Protein AF-A0A2N3FQT4-F1 (afdb_monomer_lite)

Structure (mmCIF, N/CA/C/O backbone):
data_AF-A0A2N3FQT4-F1
#
_entry.id   AF-A0A2N3FQT4-F1
#
loop_
_atom_site.group_PDB
_atom_site.id
_atom_site.type_symbol
_atom_site.label_atom_id
_atom_site.label_alt_id
_atom_site.label_comp_id
_atom_site.label_asym_id
_atom_site.label_entity_id
_atom_site.label_seq_id
_atom_site.pdbx_PDB_ins_code
_atom_site.Cartn_x
_atom_site.Cartn_y
_atom_site.Cartn_z
_atom_site.occupancy
_atom_site.B_iso_or_equiv
_atom_site.auth_seq_id
_atom_site.auth_comp_id
_atom_site.auth_asym_id
_atom_site.auth_atom_id
_atom_site.pdbx_PDB_model_num
ATOM 1 N N . MET A 1 1 ? -1.623 13.522 23.825 1.00 40.03 1 MET A N 1
ATOM 2 C CA . MET A 1 1 ? -1.207 12.121 23.618 1.00 40.03 1 MET A CA 1
ATOM 3 C C . MET A 1 1 ? -0.632 12.067 22.216 1.00 40.03 1 MET A C 1
ATOM 5 O O . MET A 1 1 ? -1.377 12.258 21.271 1.00 40.03 1 MET A O 1
ATOM 9 N N . SER A 1 2 ? 0.696 12.032 22.110 1.00 45.50 2 SER A N 1
ATOM 10 C CA . SER A 1 2 ? 1.422 12.153 20.842 1.00 45.50 2 SER A CA 1
ATOM 11 C C . SER A 1 2 ? 1.765 10.750 20.356 1.00 45.50 2 SER A C 1
ATOM 13 O O . SER A 1 2 ? 2.597 10.085 20.970 1.00 45.50 2 SER A O 1
ATOM 15 N N . THR A 1 3 ? 1.091 10.281 19.310 1.00 49.56 3 THR A N 1
ATOM 16 C CA . THR A 1 3 ? 1.420 9.014 18.652 1.00 49.56 3 THR A CA 1
ATOM 17 C C . THR A 1 3 ? 2.471 9.317 17.596 1.00 49.56 3 THR A C 1
ATOM 19 O O . THR A 1 3 ? 2.157 9.726 16.482 1.00 49.56 3 THR A O 1
ATOM 22 N N . THR A 1 4 ? 3.745 9.188 17.956 1.00 49.72 4 THR A N 1
ATOM 23 C CA . THR A 1 4 ? 4.832 9.247 16.978 1.00 49.72 4 THR A CA 1
ATOM 24 C C . THR A 1 4 ? 4.747 8.006 16.099 1.00 49.72 4 THR A C 1
ATOM 26 O O . THR A 1 4 ? 4.979 6.895 16.581 1.00 49.72 4 THR A O 1
ATOM 29 N N . ALA A 1 5 ? 4.409 8.192 14.822 1.00 55.12 5 ALA A N 1
ATOM 30 C CA . ALA A 1 5 ? 4.619 7.180 13.798 1.00 55.12 5 ALA A CA 1
ATOM 31 C C . ALA A 1 5 ? 6.073 6.693 13.892 1.00 55.12 5 ALA A C 1
ATOM 33 O O . ALA A 1 5 ? 7.009 7.496 13.901 1.00 55.12 5 ALA A O 1
ATOM 34 N N . SER A 1 6 ? 6.257 5.382 14.040 1.00 52.03 6 SER A N 1
ATOM 35 C CA . SER A 1 6 ? 7.590 4.784 14.051 1.00 52.03 6 SER A CA 1
ATOM 36 C C . SER A 1 6 ? 8.258 5.083 12.703 1.00 52.03 6 SER A C 1
ATOM 38 O O . SER A 1 6 ? 7.603 4.898 11.672 1.00 52.03 6 SER A O 1
ATOM 40 N N . PRO A 1 7 ? 9.508 5.581 12.670 1.00 58.66 7 PRO A N 1
ATOM 41 C CA . PRO A 1 7 ? 10.169 5.885 11.412 1.00 58.66 7 PRO A CA 1
ATOM 42 C C . PRO A 1 7 ? 10.261 4.608 10.578 1.00 58.66 7 PRO A C 1
ATOM 44 O O . PRO A 1 7 ? 10.589 3.536 11.091 1.00 58.66 7 PRO A O 1
ATOM 47 N N . LEU A 1 8 ? 9.947 4.730 9.287 1.00 58.50 8 LEU A N 1
ATOM 48 C CA . LEU A 1 8 ? 10.147 3.659 8.318 1.00 58.50 8 LEU A CA 1
ATOM 49 C C . LEU A 1 8 ? 11.561 3.077 8.487 1.00 58.50 8 LEU A C 1
ATOM 51 O O . LEU A 1 8 ? 12.501 3.854 8.688 1.00 58.50 8 LEU A O 1
ATOM 55 N N . PRO A 1 9 ? 11.743 1.744 8.405 1.00 64.38 9 PRO A N 1
ATOM 56 C CA . PRO A 1 9 ? 13.073 1.153 8.452 1.00 64.38 9 PRO A CA 1
ATOM 57 C C . PRO A 1 9 ? 13.971 1.856 7.436 1.00 64.38 9 PRO A C 1
ATOM 59 O O . PRO A 1 9 ? 13.597 1.991 6.265 1.00 64.38 9 PRO A O 1
ATOM 62 N N . ALA A 1 10 ? 15.122 2.344 7.896 1.00 66.00 10 ALA A N 1
ATOM 63 C CA . ALA A 1 10 ? 16.017 3.139 7.068 1.00 66.00 10 ALA A CA 1
ATOM 64 C C . ALA A 1 10 ? 16.337 2.400 5.754 1.00 66.00 10 ALA A C 1
ATOM 66 O O . ALA A 1 10 ? 16.682 1.217 5.760 1.00 66.00 10 ALA A O 1
ATOM 67 N N . GLY A 1 11 ? 16.192 3.105 4.628 1.00 84.12 11 GLY A N 1
ATOM 68 C CA . GLY A 1 11 ? 16.610 2.630 3.306 1.00 84.12 11 GLY A CA 1
ATOM 69 C C . GLY A 1 11 ? 15.548 1.929 2.450 1.00 84.12 11 GLY A C 1
ATOM 70 O O . GLY A 1 11 ? 15.851 1.610 1.305 1.00 84.12 11 GLY A O 1
ATOM 71 N N . VAL A 1 12 ? 14.309 1.702 2.916 1.00 91.88 12 VAL A N 1
ATOM 72 C CA . VAL A 1 12 ? 13.256 1.153 2.023 1.00 91.88 12 VAL A CA 1
ATOM 73 C C . VAL A 1 12 ? 12.983 2.080 0.825 1.00 91.88 12 VAL A C 1
ATOM 75 O O . VAL A 1 12 ? 13.080 1.593 -0.301 1.00 91.88 12 VAL A O 1
ATOM 78 N N . PRO A 1 13 ? 12.745 3.399 1.005 1.00 89.25 13 PRO A N 1
ATOM 79 C CA . PRO A 1 13 ? 12.570 4.308 -0.132 1.00 89.25 13 PRO A CA 1
ATOM 80 C C . PRO A 1 13 ? 13.791 4.357 -1.060 1.00 89.25 13 PRO A C 1
ATOM 82 O O . PRO A 1 13 ? 13.642 4.402 -2.275 1.00 89.25 13 PRO A O 1
ATOM 85 N N . GLU A 1 14 ? 15.002 4.290 -0.498 1.00 91.31 14 GLU A N 1
ATOM 86 C CA . GLU A 1 14 ? 16.254 4.272 -1.267 1.00 91.31 14 GLU A CA 1
ATOM 87 C C . GLU A 1 14 ? 16.343 3.036 -2.175 1.00 91.31 14 GLU A C 1
ATOM 89 O O . GLU A 1 14 ? 16.650 3.153 -3.359 1.00 91.31 14 GLU A O 1
ATOM 94 N N . ARG A 1 15 ? 15.999 1.853 -1.651 1.00 92.06 15 ARG A N 1
ATOM 95 C CA . ARG A 1 15 ? 15.954 0.605 -2.430 1.00 92.06 15 ARG A CA 1
ATOM 96 C C . ARG A 1 15 ? 14.899 0.665 -3.529 1.00 92.06 15 ARG A C 1
ATOM 98 O O . ARG A 1 15 ? 15.191 0.319 -4.675 1.00 92.06 15 ARG A O 1
ATOM 105 N N . LEU A 1 16 ? 13.696 1.131 -3.195 1.00 94.06 16 LEU A N 1
ATOM 106 C CA . LEU A 1 16 ? 12.613 1.302 -4.165 1.00 94.06 16 LEU A CA 1
ATOM 107 C C . LEU A 1 16 ? 12.985 2.296 -5.271 1.00 94.06 16 LEU A C 1
ATOM 109 O O . LEU A 1 16 ? 12.597 2.078 -6.410 1.00 94.06 16 LEU A O 1
ATOM 113 N N . GLY A 1 17 ? 13.816 3.304 -4.986 1.00 92.44 17 GLY A N 1
ATOM 114 C CA . GLY A 1 17 ? 14.316 4.259 -5.983 1.00 92.44 17 GLY A CA 1
ATOM 115 C C . GLY A 1 17 ? 15.124 3.636 -7.131 1.00 92.44 17 GLY A C 1
ATOM 116 O O . GLY A 1 17 ? 15.300 4.267 -8.169 1.00 92.44 17 GLY A O 1
ATOM 117 N N . SER A 1 18 ? 15.596 2.395 -6.972 1.00 91.56 18 SER A N 1
ATOM 118 C CA . SER A 1 18 ? 16.265 1.618 -8.030 1.00 91.56 18 SER A CA 1
ATOM 119 C C . SER A 1 18 ? 15.342 0.637 -8.768 1.00 91.56 18 SER A C 1
ATOM 121 O O . SER A 1 18 ? 15.764 -0.013 -9.726 1.00 91.56 18 SER A O 1
ATOM 123 N N . THR A 1 19 ? 14.087 0.523 -8.330 1.00 94.62 19 THR A N 1
ATOM 124 C CA . THR A 1 19 ? 13.058 -0.319 -8.945 1.00 94.62 19 THR A CA 1
ATOM 125 C C . THR A 1 19 ? 12.224 0.536 -9.894 1.00 94.62 19 THR A C 1
ATOM 127 O O . THR A 1 19 ? 11.827 1.646 -9.554 1.00 94.62 19 THR A O 1
ATOM 130 N N . ALA A 1 20 ? 11.978 0.041 -11.106 1.00 96.25 20 ALA A N 1
ATOM 131 C CA . ALA A 1 20 ? 11.160 0.756 -12.076 1.00 96.25 20 ALA A CA 1
ATOM 132 C C . ALA A 1 20 ? 9.674 0.453 -11.847 1.00 96.25 20 ALA A C 1
ATOM 134 O O . ALA A 1 20 ? 9.304 -0.705 -11.663 1.00 96.25 20 ALA A O 1
ATOM 135 N N . PHE A 1 21 ? 8.837 1.484 -11.942 1.00 97.25 21 PHE A N 1
ATOM 136 C CA . PHE A 1 21 ? 7.381 1.384 -11.864 1.00 97.25 21 PHE A CA 1
ATOM 137 C C . PHE A 1 21 ? 6.753 2.164 -13.020 1.00 97.25 21 PHE A C 1
ATOM 139 O O . PHE A 1 21 ? 7.311 3.177 -13.445 1.00 97.25 21 PHE A O 1
ATOM 146 N N . ASP A 1 22 ? 5.614 1.695 -13.515 1.00 97.62 22 ASP A N 1
ATOM 147 C CA . ASP A 1 22 ? 4.711 2.469 -14.367 1.00 97.62 22 ASP A CA 1
ATOM 148 C C . ASP A 1 22 ? 3.399 2.653 -13.591 1.00 97.62 22 ASP A C 1
ATOM 150 O O . ASP A 1 22 ? 2.618 1.715 -13.439 1.00 97.62 22 ASP A O 1
ATOM 154 N N . THR A 1 23 ? 3.172 3.836 -13.020 1.00 96.25 23 THR A N 1
ATOM 155 C CA . THR A 1 23 ? 2.021 4.072 -12.137 1.00 96.25 23 THR A CA 1
ATOM 156 C C . THR A 1 23 ? 0.754 4.336 -12.933 1.00 96.25 23 THR A C 1
ATOM 158 O O . THR A 1 23 ? 0.726 5.170 -13.836 1.00 96.25 23 THR A O 1
ATOM 161 N N . ASP A 1 24 ? -0.318 3.653 -12.551 1.00 96.44 24 ASP A N 1
ATOM 162 C CA . ASP A 1 24 ? -1.664 3.965 -13.006 1.00 96.44 24 ASP A CA 1
ATOM 163 C C . ASP A 1 24 ? -2.268 5.037 -12.090 1.00 96.44 24 ASP A C 1
ATOM 165 O O . ASP A 1 24 ? -2.707 4.745 -10.975 1.00 96.44 24 ASP A O 1
ATOM 169 N N . GLU A 1 25 ? -2.206 6.298 -12.518 1.00 94.50 25 GLU A N 1
ATOM 170 C CA . GLU A 1 25 ? -2.706 7.435 -11.729 1.00 94.50 25 GLU A CA 1
ATOM 171 C C . GLU A 1 25 ? -4.241 7.508 -11.707 1.00 94.50 25 GLU A C 1
ATOM 173 O O . GLU A 1 25 ? -4.821 8.090 -10.793 1.00 94.50 25 GLU A O 1
ATOM 178 N N . GLU A 1 26 ? -4.905 6.900 -12.694 1.00 95.12 26 GLU A N 1
ATOM 179 C CA . GLU A 1 26 ? -6.366 6.895 -12.799 1.00 95.12 26 GLU A CA 1
ATOM 180 C C . GLU A 1 26 ? -6.996 5.751 -11.995 1.00 95.12 26 GLU A C 1
ATOM 182 O O . GLU A 1 26 ? -8.088 5.910 -11.443 1.00 95.12 26 GLU A O 1
ATOM 187 N N . PHE A 1 27 ? -6.319 4.600 -11.914 1.00 94.25 27 PHE A N 1
ATOM 188 C CA . PHE A 1 27 ? -6.853 3.396 -11.278 1.00 94.25 27 PHE A CA 1
ATOM 189 C C . PHE A 1 27 ? -5.873 2.819 -10.256 1.00 94.25 27 PHE A C 1
ATOM 191 O O . PHE A 1 27 ? -5.026 1.981 -10.573 1.00 94.25 27 PHE A O 1
ATOM 198 N N . SER A 1 28 ? -6.043 3.220 -8.993 1.00 96.19 28 SER A N 1
ATOM 199 C CA . SER A 1 28 ? -5.368 2.546 -7.882 1.00 96.19 28 SER A CA 1
ATOM 200 C C . SER A 1 28 ? -5.769 1.073 -7.837 1.00 96.19 28 SER A C 1
ATOM 202 O O . SER A 1 28 ? -6.949 0.736 -7.900 1.00 96.19 28 SER A O 1
ATOM 204 N N . HIS A 1 29 ? -4.777 0.206 -7.656 1.00 97.62 29 HIS A N 1
ATOM 205 C CA . HIS A 1 29 ? -4.981 -1.230 -7.484 1.00 97.62 29 HIS A CA 1
ATOM 206 C C . HIS A 1 29 ? -5.107 -1.652 -6.009 1.00 97.62 29 HIS A C 1
ATOM 208 O O . HIS A 1 29 ? -5.209 -2.839 -5.694 1.00 97.62 29 HIS A O 1
ATOM 214 N N . ILE A 1 30 ? -5.085 -0.671 -5.101 1.00 98.25 30 ILE A N 1
ATOM 215 C CA . ILE A 1 30 ? -5.255 -0.845 -3.661 1.00 98.25 30 ILE A CA 1
ATOM 216 C C . ILE A 1 30 ? -6.302 0.146 -3.169 1.00 98.25 30 ILE A C 1
ATOM 218 O O . ILE A 1 30 ? -6.169 1.358 -3.357 1.00 98.25 30 ILE A O 1
ATOM 222 N N . ARG A 1 31 ? -7.306 -0.351 -2.455 1.00 98.31 31 ARG A N 1
ATOM 223 C CA . ARG A 1 31 ? -8.245 0.483 -1.715 1.00 98.31 31 ARG A CA 1
ATOM 224 C C . ARG A 1 31 ? -8.470 -0.100 -0.331 1.00 98.31 31 ARG A C 1
ATOM 226 O O . ARG A 1 31 ? -8.883 -1.243 -0.176 1.00 98.31 31 ARG A O 1
ATOM 233 N N . VAL A 1 32 ? -8.216 0.716 0.687 1.00 98.56 32 VAL A N 1
ATOM 234 C CA . VAL A 1 32 ? -8.553 0.370 2.068 1.00 98.56 32 VAL A CA 1
ATOM 235 C C . VAL A 1 32 ? -10.003 0.762 2.337 1.00 98.56 32 VAL A C 1
ATOM 237 O O . VAL A 1 32 ? -10.399 1.908 2.108 1.00 98.56 32 VAL A O 1
ATOM 240 N N . VAL A 1 33 ? -10.790 -0.191 2.829 1.00 98.62 33 VAL A N 1
ATOM 241 C CA . VAL A 1 33 ? -12.180 0.020 3.244 1.00 98.62 33 VAL A CA 1
ATOM 242 C C . VAL A 1 33 ? -12.150 0.531 4.685 1.00 98.62 33 VAL A C 1
ATOM 244 O O . VAL A 1 33 ? -12.020 -0.248 5.625 1.00 98.62 33 VAL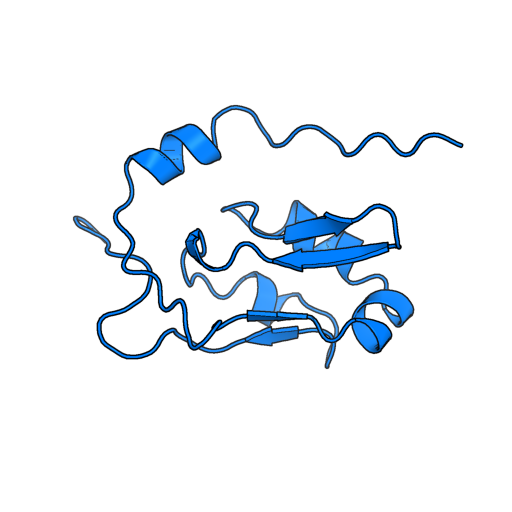 A O 1
ATOM 247 N N . GLN A 1 34 ? -12.135 1.859 4.843 1.00 98.56 34 GLN A N 1
ATOM 248 C CA . GLN A 1 34 ? -11.707 2.537 6.079 1.00 98.56 34 GLN A CA 1
ATOM 249 C C . GLN A 1 34 ? -12.520 2.149 7.321 1.00 98.56 34 GLN A C 1
ATOM 251 O O . GLN A 1 34 ? -11.937 1.913 8.372 1.00 98.56 34 GLN A O 1
ATOM 256 N N . ASP A 1 35 ? -13.840 2.031 7.201 1.00 98.50 35 ASP A N 1
ATOM 257 C CA . ASP A 1 35 ? -14.742 1.648 8.292 1.00 98.50 35 ASP A CA 1
ATOM 258 C C . ASP A 1 35 ? -14.489 0.211 8.772 1.00 98.50 35 ASP A C 1
ATOM 260 O O . ASP A 1 35 ? -14.386 -0.046 9.974 1.00 98.50 35 ASP A O 1
ATOM 264 N N . VAL A 1 36 ? -14.305 -0.727 7.840 1.00 98.69 36 VAL A N 1
ATOM 265 C CA . VAL A 1 36 ? -13.943 -2.115 8.168 1.00 98.69 36 VAL A CA 1
ATOM 266 C C . VAL A 1 36 ? -12.521 -2.185 8.728 1.00 98.69 36 VAL A C 1
ATOM 268 O O . VAL A 1 36 ? -12.261 -2.910 9.690 1.00 98.69 36 VAL A O 1
ATOM 271 N N . ALA A 1 37 ? -11.589 -1.422 8.157 1.00 98.50 37 ALA A N 1
ATOM 272 C CA . ALA A 1 37 ? -10.204 -1.359 8.602 1.00 98.50 37 ALA A CA 1
ATOM 273 C C . ALA A 1 37 ? -10.073 -0.807 10.029 1.00 98.50 37 ALA A C 1
ATOM 275 O O . ALA A 1 37 ? -9.302 -1.351 10.820 1.00 98.50 37 ALA A O 1
ATOM 276 N N . GLU A 1 38 ? -10.848 0.219 10.381 1.00 98.31 38 GLU A N 1
ATOM 277 C CA . GLU A 1 38 ? -10.936 0.749 11.742 1.00 98.31 38 GLU A CA 1
ATOM 278 C C . GLU A 1 38 ? -11.521 -0.299 12.697 1.00 98.31 38 GLU A C 1
ATOM 280 O O . GLU A 1 38 ? -10.888 -0.645 13.697 1.00 98.31 38 GLU A O 1
ATOM 285 N N . ALA A 1 39 ? -12.676 -0.883 12.353 1.00 98.44 39 ALA A N 1
ATOM 286 C CA . ALA A 1 39 ? -13.369 -1.863 13.193 1.00 98.44 39 ALA A CA 1
ATOM 287 C C . ALA A 1 39 ? -12.538 -3.129 13.473 1.00 98.44 39 ALA A C 1
ATOM 289 O O . ALA A 1 39 ? -12.696 -3.767 14.514 1.00 98.44 39 ALA A O 1
ATOM 290 N N . THR A 1 40 ? -11.646 -3.495 12.550 1.00 98.38 40 THR A N 1
ATOM 291 C CA . THR A 1 40 ? -10.784 -4.684 12.644 1.00 98.38 40 THR A CA 1
ATOM 292 C C . THR A 1 40 ? -9.352 -4.371 13.077 1.00 98.38 40 THR A C 1
ATOM 294 O O . THR A 1 40 ? -8.545 -5.291 13.220 1.00 98.38 40 THR A O 1
ATOM 297 N N . ASN A 1 41 ? -9.018 -3.094 13.298 1.00 97.69 41 ASN A N 1
ATOM 298 C CA . ASN A 1 41 ? -7.653 -2.630 13.547 1.00 97.69 41 ASN A CA 1
ATOM 299 C C . ASN A 1 41 ? -6.652 -3.101 12.465 1.00 97.69 41 ASN A C 1
ATOM 301 O O . ASN A 1 41 ? -5.517 -3.491 12.758 1.00 97.69 41 ASN A O 1
ATOM 305 N N . ALA A 1 42 ? -7.058 -3.069 11.191 1.00 98.50 42 ALA A N 1
ATOM 306 C CA . ALA A 1 42 ? -6.264 -3.563 10.064 1.00 98.50 42 ALA A CA 1
ATOM 307 C C . ALA A 1 42 ? -4.900 -2.860 9.931 1.00 98.50 42 ALA A C 1
ATOM 309 O O . ALA A 1 42 ? -3.933 -3.467 9.467 1.00 98.50 42 ALA A O 1
ATOM 310 N N . ALA A 1 43 ? -4.781 -1.608 10.390 1.00 98.38 43 ALA A N 1
ATOM 311 C CA . ALA A 1 43 ? -3.525 -0.857 10.402 1.00 98.38 43 ALA A CA 1
ATOM 312 C C . ALA A 1 43 ? -2.392 -1.600 11.130 1.00 98.38 43 ALA A C 1
ATOM 314 O O . ALA A 1 43 ? -1.248 -1.583 10.668 1.00 98.38 43 ALA A O 1
ATOM 315 N N . ALA A 1 44 ? -2.711 -2.306 12.222 1.00 98.19 44 ALA A N 1
ATOM 316 C CA . ALA A 1 44 ? -1.742 -3.088 12.989 1.00 98.19 44 ALA A CA 1
ATOM 317 C C . ALA A 1 44 ? -1.147 -4.266 12.196 1.00 98.19 44 ALA A C 1
ATOM 319 O O . ALA A 1 44 ? -0.106 -4.794 12.581 1.00 98.19 44 ALA A O 1
ATOM 320 N N . ILE A 1 45 ? -1.778 -4.656 11.085 1.00 98.50 45 ILE A N 1
ATOM 321 C CA . ILE A 1 45 ? -1.312 -5.703 10.173 1.00 98.50 45 ILE A CA 1
ATOM 322 C C . ILE A 1 45 ? -0.687 -5.073 8.926 1.00 98.50 45 ILE A C 1
ATOM 324 O O . ILE A 1 45 ? 0.472 -5.344 8.614 1.00 98.50 45 ILE A O 1
ATOM 328 N N . LEU A 1 46 ? -1.427 -4.204 8.230 1.00 98.56 46 LEU A N 1
ATOM 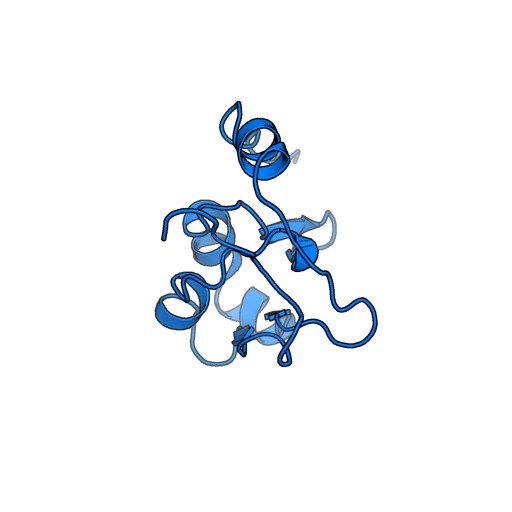329 C CA . LEU A 1 46 ? -1.048 -3.664 6.919 1.00 98.56 46 LEU A CA 1
ATOM 330 C C . LEU A 1 46 ? 0.271 -2.877 6.955 1.00 98.56 46 LEU A C 1
ATOM 332 O O . LEU A 1 46 ? 1.139 -3.076 6.101 1.00 98.56 46 LEU A O 1
ATOM 336 N N . VAL A 1 47 ? 0.451 -2.020 7.964 1.00 98.19 47 VAL A N 1
ATOM 337 C CA . VAL A 1 47 ? 1.639 -1.163 8.100 1.00 98.19 47 VAL A CA 1
ATOM 338 C C . VAL A 1 47 ? 2.927 -1.982 8.299 1.00 98.19 47 VAL A C 1
ATOM 340 O O . VAL A 1 47 ? 3.890 -1.796 7.540 1.00 98.19 47 VAL A O 1
ATOM 343 N N . PRO A 1 48 ? 3.011 -2.911 9.272 1.00 96.88 48 PRO A N 1
ATOM 344 C CA . PRO A 1 48 ? 4.236 -3.679 9.466 1.00 96.88 48 PRO A CA 1
ATOM 345 C C . PRO A 1 48 ? 4.470 -4.739 8.385 1.00 96.88 48 PRO A C 1
ATOM 347 O O . PRO A 1 48 ? 5.631 -4.963 8.036 1.00 96.88 48 PRO A O 1
ATOM 350 N N . ILE A 1 49 ? 3.420 -5.360 7.831 1.00 97.62 49 ILE A N 1
ATOM 351 C CA . ILE A 1 49 ? 3.578 -6.517 6.937 1.00 97.62 49 ILE A CA 1
ATOM 352 C C . ILE A 1 49 ? 4.064 -6.137 5.535 1.00 97.62 49 ILE A C 1
ATOM 354 O O . ILE A 1 49 ? 4.717 -6.938 4.868 1.00 97.62 49 ILE A O 1
ATOM 358 N N . CYS A 1 50 ? 3.769 -4.920 5.068 1.00 97.94 50 CYS A N 1
ATOM 359 C CA . CYS A 1 50 ? 4.156 -4.517 3.724 1.00 97.94 50 CYS A CA 1
ATOM 360 C C . CYS A 1 50 ? 5.686 -4.346 3.617 1.00 97.94 50 CYS A C 1
ATOM 362 O O . CYS A 1 50 ? 6.258 -3.536 4.364 1.00 97.94 50 CYS A O 1
ATOM 364 N N . PRO A 1 51 ? 6.361 -5.042 2.679 1.00 96.44 51 PRO A N 1
ATOM 365 C CA . PRO A 1 51 ? 7.804 -4.900 2.479 1.00 96.44 51 PRO A CA 1
ATOM 366 C C . PRO A 1 51 ? 8.178 -3.549 1.854 1.00 96.44 51 PRO A C 1
ATOM 368 O O . PRO A 1 51 ? 9.211 -2.984 2.200 1.00 96.44 51 PRO A O 1
ATOM 371 N N . ALA A 1 52 ? 7.318 -3.007 0.988 1.00 97.12 52 ALA A N 1
ATOM 372 C CA . ALA A 1 52 ? 7.504 -1.707 0.341 1.00 97.12 52 ALA A CA 1
ATOM 373 C C . ALA A 1 52 ? 7.006 -0.524 1.185 1.00 97.12 52 ALA A C 1
ATOM 375 O O . ALA A 1 52 ? 7.192 0.625 0.806 1.00 97.12 52 ALA A O 1
ATOM 376 N N . LYS A 1 53 ? 6.384 -0.802 2.338 1.00 96.19 53 LYS A N 1
ATOM 377 C CA . LYS A 1 53 ? 5.863 0.214 3.260 1.00 96.19 53 LYS A CA 1
ATOM 378 C C . LYS A 1 53 ? 4.886 1.200 2.612 1.00 96.19 53 LYS A C 1
ATOM 380 O O . LYS A 1 53 ? 4.895 2.383 2.930 1.00 96.19 53 LYS A O 1
ATOM 385 N N . VAL A 1 54 ? 3.997 0.682 1.762 1.00 97.56 54 VAL A N 1
ATOM 386 C CA . VAL A 1 54 ? 2.973 1.500 1.095 1.00 97.56 54 VAL A CA 1
ATOM 387 C C . VAL A 1 54 ? 1.895 2.010 2.054 1.00 97.56 54 VAL A C 1
ATOM 389 O O . VAL A 1 54 ? 1.230 2.984 1.738 1.00 97.56 54 VAL A O 1
ATOM 392 N N . TYR A 1 55 ? 1.703 1.385 3.220 1.00 98.19 55 TYR A N 1
ATOM 393 C CA . TYR A 1 55 ? 0.653 1.779 4.163 1.00 98.19 55 TYR A CA 1
ATOM 394 C C . TYR A 1 55 ? 1.171 2.696 5.271 1.00 98.19 55 TYR A C 1
ATOM 396 O O . TYR A 1 55 ? 2.216 2.432 5.870 1.00 98.19 55 TYR A O 1
ATOM 404 N N . SER A 1 56 ? 0.389 3.719 5.608 1.00 97.50 56 SER A N 1
ATOM 405 C CA . SER A 1 56 ? 0.609 4.586 6.771 1.00 97.50 56 SER A CA 1
ATOM 406 C C . SER A 1 56 ? -0.720 4.996 7.408 1.00 97.50 56 SER A C 1
ATOM 408 O O . SER A 1 56 ? -1.768 4.865 6.784 1.00 97.50 56 SER A O 1
ATOM 410 N N . VAL A 1 57 ? -0.686 5.462 8.658 1.00 98.00 57 VAL A N 1
ATOM 411 C CA . VAL A 1 57 ? -1.876 5.956 9.369 1.00 98.00 57 VAL A CA 1
ATOM 412 C C . VAL A 1 57 ? -1.838 7.480 9.386 1.00 98.00 57 VAL A C 1
ATOM 414 O O . VAL A 1 57 ? -0.861 8.071 9.854 1.00 98.00 57 VAL A O 1
ATOM 417 N N . ALA A 1 58 ? -2.885 8.108 8.864 1.00 97.56 58 ALA A N 1
ATOM 418 C CA . ALA A 1 58 ? -3.071 9.550 8.878 1.00 97.56 58 ALA A CA 1
ATOM 419 C C . ALA A 1 58 ? -3.490 10.053 10.277 1.00 97.56 58 ALA A C 1
ATOM 421 O O . ALA A 1 58 ? -3.916 9.265 11.125 1.00 97.56 58 ALA A O 1
ATOM 422 N N . PRO A 1 59 ? -3.401 11.370 10.552 1.00 97.00 59 PRO A N 1
ATOM 423 C CA . PRO A 1 59 ? -3.777 11.929 11.854 1.00 97.00 59 PRO A CA 1
ATOM 424 C C . PRO A 1 59 ? -5.233 11.682 12.270 1.00 97.00 59 PRO A C 1
ATOM 426 O O . PRO A 1 59 ? -5.527 11.688 13.463 1.00 97.00 59 PRO A O 1
ATOM 429 N N . ASP A 1 60 ? -6.132 11.483 11.305 1.00 95.75 60 ASP A N 1
ATOM 430 C CA . ASP A 1 60 ? -7.548 11.175 11.532 1.00 95.75 60 ASP A CA 1
ATOM 431 C C . ASP A 1 60 ? -7.823 9.675 11.747 1.00 95.75 60 ASP A C 1
ATOM 433 O O . ASP A 1 60 ? -8.968 9.290 11.955 1.00 95.75 60 ASP A O 1
ATOM 437 N N . GLY A 1 61 ? -6.783 8.836 11.724 1.00 95.44 61 GLY A N 1
ATOM 438 C CA . GLY A 1 61 ? -6.884 7.386 11.881 1.00 95.44 61 GLY A CA 1
ATOM 439 C C . GLY A 1 61 ? -7.092 6.621 10.574 1.00 95.44 61 GLY A C 1
ATOM 440 O O . GLY A 1 61 ? -6.966 5.396 10.582 1.00 95.44 61 GLY A O 1
ATOM 441 N N . SER A 1 62 ? -7.339 7.305 9.451 1.00 98.00 62 SER A N 1
ATOM 442 C CA . SER A 1 62 ? -7.464 6.645 8.150 1.00 98.00 62 SER A CA 1
ATOM 443 C C . SER A 1 62 ? -6.137 6.028 7.703 1.00 98.00 62 SER A C 1
ATOM 445 O O . SER A 1 62 ? -5.048 6.523 8.009 1.00 98.00 62 SER A O 1
ATOM 447 N N . ILE A 1 63 ? -6.213 4.917 6.973 1.00 98.56 63 ILE A N 1
ATOM 448 C CA . ILE A 1 63 ? -5.037 4.255 6.407 1.00 98.56 63 ILE A CA 1
ATOM 449 C C . ILE A 1 63 ? -4.822 4.781 4.989 1.00 98.56 63 ILE A C 1
ATOM 451 O O . ILE A 1 63 ? -5.664 4.583 4.110 1.00 98.56 63 ILE A O 1
ATOM 455 N N . LEU A 1 64 ? -3.676 5.412 4.757 1.00 98.19 64 LEU A N 1
ATOM 456 C CA . LEU A 1 64 ? -3.222 5.816 3.430 1.00 98.19 64 LEU A CA 1
ATOM 457 C C . LEU A 1 64 ? -2.455 4.665 2.778 1.00 98.19 64 LEU A C 1
ATOM 459 O O . LEU A 1 64 ? -1.730 3.941 3.463 1.00 98.19 64 LEU A O 1
ATOM 463 N N . ALA A 1 65 ? -2.585 4.528 1.461 1.00 97.12 65 ALA A N 1
ATOM 464 C CA . ALA A 1 65 ? -1.858 3.550 0.662 1.00 97.12 65 ALA A CA 1
ATOM 465 C C . ALA A 1 65 ? -1.140 4.253 -0.499 1.00 97.12 65 ALA A C 1
ATOM 467 O O . ALA A 1 65 ? -1.793 4.810 -1.372 1.00 97.12 65 ALA A O 1
ATOM 468 N N . GLU A 1 66 ? 0.190 4.206 -0.520 1.00 96.00 66 GLU A N 1
ATOM 469 C CA . GLU A 1 66 ? 1.038 4.689 -1.614 1.00 96.00 66 GLU A CA 1
ATOM 470 C C . GLU A 1 66 ? 1.215 3.577 -2.657 1.00 96.00 66 GLU A C 1
ATOM 472 O O . GLU A 1 66 ? 2.222 2.861 -2.691 1.00 96.00 66 GLU A O 1
ATOM 477 N N . TRP A 1 67 ? 0.175 3.355 -3.464 1.00 96.50 67 TRP A N 1
ATOM 478 C CA . TRP A 1 67 ? 0.123 2.219 -4.389 1.00 96.50 67 TRP A CA 1
ATOM 479 C C . TRP A 1 67 ? 1.184 2.297 -5.492 1.00 96.50 67 TRP A C 1
ATOM 481 O O . TRP A 1 67 ? 1.557 1.251 -6.023 1.00 96.50 67 TRP A O 1
ATOM 491 N N . ALA A 1 68 ? 1.719 3.485 -5.804 1.00 96.38 68 ALA A N 1
ATOM 492 C CA . ALA A 1 68 ? 2.760 3.657 -6.819 1.00 96.38 68 ALA A CA 1
ATOM 493 C C . ALA A 1 68 ? 4.060 2.904 -6.481 1.00 96.38 68 ALA A C 1
ATOM 495 O O . ALA A 1 68 ? 4.831 2.565 -7.372 1.00 96.38 68 ALA A O 1
ATOM 496 N N . ALA A 1 69 ? 4.290 2.609 -5.197 1.00 96.75 69 ALA A N 1
ATOM 497 C CA . ALA A 1 69 ? 5.452 1.871 -4.708 1.00 96.75 69 ALA A CA 1
ATOM 498 C C . ALA A 1 69 ? 5.171 0.375 -4.445 1.00 96.75 69 ALA A C 1
ATOM 500 O O . ALA A 1 69 ? 6.013 -0.334 -3.886 1.00 96.75 69 ALA A O 1
ATOM 501 N N . CYS A 1 70 ? 3.978 -0.124 -4.785 1.00 97.94 70 CYS A N 1
ATOM 502 C CA . CYS A 1 70 ? 3.588 -1.506 -4.517 1.00 97.94 70 CYS A CA 1
ATOM 503 C C . CYS A 1 70 ? 4.393 -2.501 -5.366 1.00 97.94 70 CYS A C 1
ATOM 505 O O . CYS A 1 70 ? 4.481 -2.378 -6.581 1.00 97.94 70 CYS A O 1
ATOM 507 N N . LEU A 1 71 ? 4.929 -3.539 -4.718 1.00 97.94 71 LEU A N 1
ATOM 508 C CA . LEU A 1 71 ? 5.689 -4.622 -5.363 1.00 97.94 71 LEU A CA 1
ATOM 509 C C . LEU A 1 71 ? 4.815 -5.796 -5.829 1.00 97.94 71 LEU A C 1
ATOM 511 O O . LEU A 1 71 ? 5.334 -6.863 -6.125 1.00 97.94 71 LEU A O 1
ATOM 515 N N . GLU A 1 72 ? 3.491 -5.662 -5.776 1.00 98.12 72 GLU A N 1
ATOM 516 C CA . GLU A 1 72 ? 2.539 -6.689 -6.235 1.00 98.12 72 GLU A CA 1
ATOM 517 C C . GLU A 1 72 ? 2.666 -8.075 -5.567 1.00 98.12 72 GLU A C 1
ATOM 519 O O . GLU A 1 72 ? 2.121 -9.071 -6.033 1.00 98.12 72 GLU A O 1
ATOM 524 N N . CYS A 1 73 ? 3.343 -8.1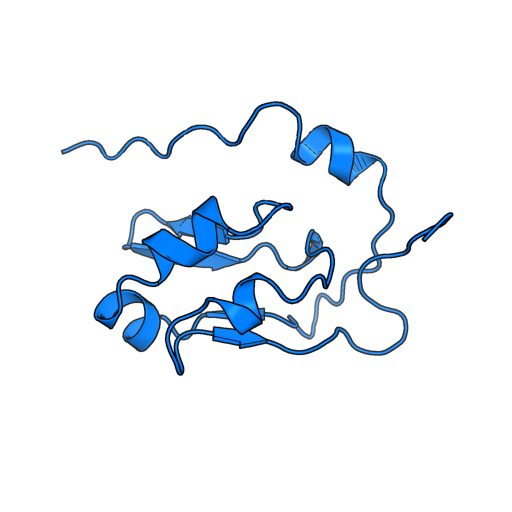46 -4.419 1.00 97.94 73 CYS A N 1
ATOM 525 C CA . CYS A 1 73 ? 3.639 -9.403 -3.726 1.00 97.94 73 CYS A CA 1
ATOM 526 C C . CYS A 1 73 ? 2.423 -10.109 -3.094 1.00 97.94 73 CYS A C 1
ATOM 528 O O . CYS A 1 73 ? 2.540 -11.253 -2.666 1.00 97.94 73 CYS A O 1
ATOM 530 N N . GLY A 1 74 ? 1.277 -9.432 -2.962 1.00 98.06 74 GLY A N 1
ATOM 531 C CA . GLY A 1 74 ? 0.051 -10.008 -2.395 1.00 98.06 74 GLY A CA 1
ATOM 532 C C . GLY A 1 74 ? 0.054 -10.249 -0.877 1.00 98.06 74 GLY A C 1
ATOM 533 O O . GLY A 1 74 ? -0.972 -10.643 -0.331 1.00 98.06 74 GLY A O 1
ATOM 534 N N . THR A 1 75 ? 1.142 -9.968 -0.150 1.00 98.56 75 THR A N 1
ATOM 535 C CA . THR A 1 75 ? 1.210 -10.224 1.305 1.00 98.56 75 THR A CA 1
ATOM 536 C C . THR A 1 75 ? 0.107 -9.507 2.088 1.00 98.56 75 THR A C 1
ATOM 538 O O . THR A 1 75 ? -0.463 -10.069 3.018 1.00 98.56 75 THR A O 1
ATOM 541 N N . CYS A 1 76 ? -0.217 -8.268 1.708 1.00 98.56 76 CYS A N 1
ATOM 542 C CA . CYS A 1 76 ? -1.303 -7.517 2.335 1.00 98.56 76 CYS A CA 1
ATOM 543 C C . CYS A 1 76 ? -2.679 -8.118 2.025 1.00 98.56 76 CYS A C 1
ATOM 545 O O . CYS A 1 76 ? -3.469 -8.256 2.949 1.00 98.56 76 CYS A O 1
ATOM 547 N N . LEU A 1 77 ? -2.930 -8.554 0.785 1.00 98.25 77 LEU A N 1
ATOM 548 C CA . LEU A 1 77 ? -4.157 -9.266 0.414 1.00 98.25 77 LEU A CA 1
ATOM 549 C C . LEU A 1 77 ? -4.341 -10.540 1.250 1.00 98.25 77 LEU A C 1
ATOM 551 O O . LEU A 1 77 ? -5.440 -10.813 1.715 1.00 98.25 77 LEU A O 1
ATOM 555 N N . ALA A 1 78 ? -3.267 -11.300 1.470 1.00 98.38 78 ALA A N 1
ATOM 556 C CA . ALA A 1 78 ? -3.331 -12.544 2.234 1.00 98.38 78 ALA A CA 1
ATOM 557 C C . ALA A 1 78 ? -3.544 -12.335 3.745 1.00 98.38 78 ALA A C 1
ATOM 559 O O . ALA A 1 78 ? -4.093 -13.211 4.409 1.00 98.38 78 ALA A O 1
ATOM 560 N N . ALA A 1 79 ? -3.066 -11.218 4.298 1.00 98.50 79 ALA A N 1
ATOM 561 C CA . ALA A 1 79 ? -3.049 -10.976 5.741 1.00 98.50 79 ALA A CA 1
ATOM 562 C C . ALA A 1 79 ? -4.148 -10.022 6.233 1.00 98.50 79 ALA A C 1
ATOM 564 O O . ALA A 1 79 ? -4.426 -9.990 7.432 1.00 98.50 79 ALA A O 1
ATOM 565 N N . ALA A 1 80 ? -4.726 -9.207 5.348 1.00 98.44 80 ALA A N 1
ATOM 566 C CA . ALA A 1 80 ? -5.733 -8.226 5.722 1.00 98.44 80 ALA A CA 1
ATOM 567 C C . ALA A 1 80 ? -6.963 -8.909 6.344 1.00 98.44 80 ALA A C 1
ATOM 569 O O . ALA A 1 80 ? -7.397 -9.954 5.851 1.00 98.44 80 ALA A O 1
ATOM 570 N N . PRO A 1 81 ? -7.568 -8.315 7.388 1.00 98.44 81 PRO A N 1
ATOM 571 C CA . PRO A 1 81 ? -8.891 -8.721 7.836 1.00 98.44 81 PRO A CA 1
ATOM 572 C C . PRO A 1 81 ? -9.883 -8.730 6.670 1.00 98.44 81 PRO A C 1
ATOM 574 O O . PRO A 1 81 ? -9.823 -7.866 5.788 1.00 98.44 81 PRO A O 1
ATOM 577 N N . GLU A 1 82 ? -10.799 -9.694 6.672 1.00 98.00 82 GLU A N 1
ATOM 578 C CA . GLU A 1 82 ? -11.790 -9.847 5.607 1.00 98.00 82 GLU A CA 1
ATOM 579 C C . GLU A 1 82 ? -12.556 -8.536 5.369 1.00 98.00 82 GLU A C 1
ATOM 581 O O . GLU A 1 82 ? -13.000 -7.877 6.308 1.00 98.00 82 GLU A O 1
ATOM 586 N N . GLY A 1 83 ? -12.659 -8.129 4.102 1.00 98.12 83 GLY A N 1
ATOM 587 C CA . GLY A 1 83 ? -13.362 -6.911 3.695 1.00 98.12 83 GLY A CA 1
ATOM 588 C C . GLY A 1 83 ? -12.643 -5.590 3.995 1.00 98.12 83 GLY A C 1
ATOM 589 O O . GLY A 1 83 ? -13.109 -4.556 3.536 1.00 98.12 83 GLY A O 1
ATOM 590 N N . SER A 1 84 ? -11.512 -5.587 4.713 1.00 98.62 84 SER A N 1
ATOM 591 C CA . SER A 1 84 ? -10.773 -4.348 5.027 1.00 98.62 84 SER A CA 1
ATOM 592 C C . SER A 1 84 ? -9.914 -3.822 3.868 1.00 98.62 84 SER A C 1
ATOM 594 O O . SER A 1 84 ? -9.506 -2.658 3.873 1.00 98.62 84 SER A O 1
ATOM 596 N N . LEU A 1 85 ? -9.637 -4.665 2.871 1.00 98.62 85 LEU A N 1
ATOM 597 C CA . LEU A 1 85 ? -8.763 -4.352 1.748 1.00 98.62 85 LEU A CA 1
ATOM 598 C C . LEU A 1 85 ? -9.360 -4.875 0.439 1.00 98.62 85 LEU A C 1
ATOM 600 O O . LEU A 1 85 ? -9.542 -6.078 0.262 1.00 98.62 85 LEU A O 1
ATOM 604 N N . GLU A 1 86 ? -9.597 -3.966 -0.499 1.00 98.50 86 GLU A N 1
ATOM 605 C CA . GLU A 1 86 ? -9.795 -4.279 -1.909 1.00 98.50 86 GLU A CA 1
ATOM 606 C C . GLU A 1 86 ? -8.426 -4.194 -2.598 1.00 98.50 86 GLU A C 1
ATOM 608 O O . GLU A 1 86 ? -7.751 -3.162 -2.554 1.00 98.50 86 GLU A O 1
ATOM 613 N N . TRP A 1 87 ? -7.989 -5.291 -3.212 1.00 98.38 87 TRP A N 1
ATOM 614 C CA . TRP A 1 87 ? -6.705 -5.368 -3.905 1.00 98.38 87 TRP A CA 1
ATOM 615 C C . TRP A 1 87 ? -6.858 -6.154 -5.201 1.00 98.38 87 TRP A C 1
ATOM 617 O O . TRP A 1 87 ? -7.509 -7.200 -5.230 1.00 98.38 87 TRP A O 1
ATOM 627 N N . HIS A 1 88 ? -6.225 -5.678 -6.264 1.00 97.81 88 HIS A N 1
ATOM 628 C CA . HIS A 1 88 ? -6.083 -6.415 -7.514 1.00 97.81 88 HIS A CA 1
ATOM 629 C C . HIS A 1 88 ? -4.697 -6.172 -8.116 1.00 97.81 88 HIS A C 1
ATOM 631 O O . HIS A 1 88 ? -3.975 -5.272 -7.694 1.00 97.81 88 HIS A O 1
ATOM 637 N N . TYR A 1 89 ? -4.311 -6.968 -9.114 1.00 97.69 89 TYR A N 1
ATOM 638 C CA . TYR A 1 89 ? -3.123 -6.644 -9.902 1.00 97.69 89 TYR A CA 1
ATOM 639 C C . TYR A 1 89 ? -3.357 -5.355 -10.706 1.00 97.69 89 TYR A C 1
ATOM 641 O O . TYR A 1 89 ? -4.489 -5.120 -11.151 1.00 97.69 89 TYR A O 1
ATOM 649 N N . PRO A 1 90 ? -2.321 -4.529 -10.932 1.00 97.75 90 PRO A N 1
ATOM 650 C CA . PRO A 1 90 ? -2.405 -3.407 -11.860 1.00 97.75 90 PRO A CA 1
ATOM 651 C C . PRO A 1 90 ? -2.869 -3.842 -13.256 1.00 97.75 90 PRO A C 1
ATOM 653 O O . PRO A 1 90 ? -2.725 -5.000 -13.659 1.00 97.75 90 PRO A O 1
ATOM 656 N N . ARG A 1 91 ? -3.430 -2.899 -14.022 1.00 96.62 91 ARG A N 1
ATOM 657 C CA . ARG A 1 91 ? -3.757 -3.147 -15.434 1.00 96.62 91 ARG A CA 1
ATOM 658 C C . ARG A 1 91 ? -2.474 -3.464 -16.210 1.00 96.62 91 ARG A C 1
ATOM 660 O O . ARG A 1 91 ? -1.396 -2.983 -15.871 1.00 96.62 91 ARG A O 1
ATOM 667 N N . GLY A 1 92 ? -2.592 -4.253 -17.277 1.00 96.31 92 GLY A N 1
ATOM 668 C CA . GLY A 1 92 ? -1.440 -4.617 -18.104 1.00 96.31 92 GLY A CA 1
ATOM 669 C C . GLY A 1 92 ? -0.674 -3.384 -18.597 1.00 96.31 92 GLY A C 1
ATOM 670 O O . GLY A 1 92 ? -1.277 -2.462 -19.141 1.00 96.31 92 GLY A O 1
ATOM 671 N N . GLY A 1 93 ? 0.648 -3.385 -18.406 1.00 95.44 93 GLY A N 1
ATOM 672 C CA . GLY A 1 93 ? 1.525 -2.252 -18.725 1.00 95.44 93 GLY A CA 1
ATOM 673 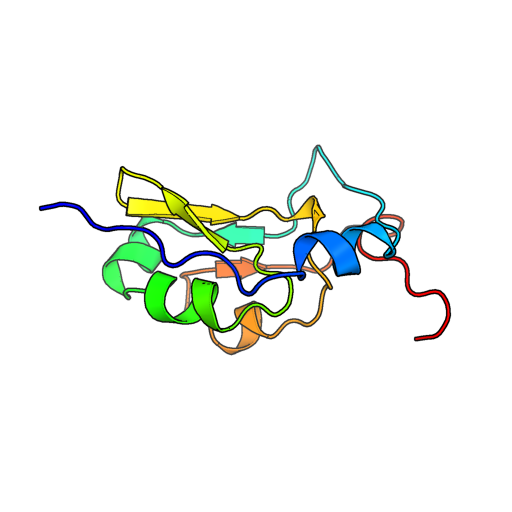C C . GLY A 1 93 ? 1.779 -1.285 -17.563 1.00 95.44 93 GLY A C 1
ATOM 674 O O . GLY A 1 93 ? 2.581 -0.374 -17.732 1.00 95.44 93 G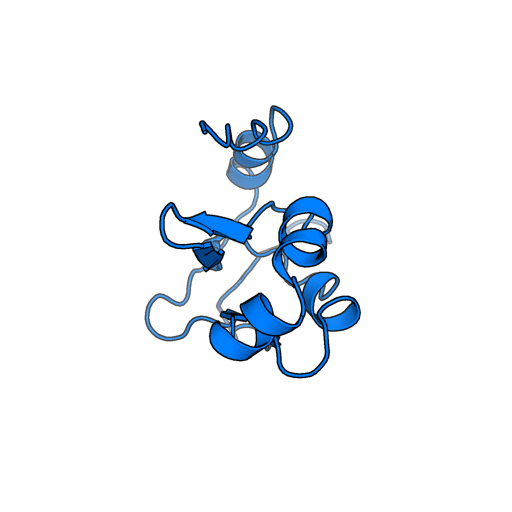LY A O 1
ATOM 675 N N . PHE A 1 94 ? 1.147 -1.495 -16.406 1.00 98.12 94 PHE A N 1
ATOM 676 C CA . PHE A 1 94 ? 1.383 -0.744 -15.173 1.00 98.12 94 PHE A CA 1
ATOM 677 C C . PHE A 1 94 ? 1.961 -1.638 -14.075 1.00 98.12 94 PHE A C 1
ATOM 679 O O . PHE A 1 94 ? 1.970 -2.862 -14.200 1.00 98.12 94 PHE A O 1
ATOM 686 N N . GLY A 1 95 ? 2.400 -1.010 -12.986 1.00 97.75 95 GLY A N 1
ATOM 687 C CA . GLY A 1 95 ? 2.920 -1.677 -11.805 1.00 97.75 95 GLY A CA 1
ATOM 688 C C . GLY A 1 95 ? 4.442 -1.752 -11.757 1.00 97.75 95 GLY A C 1
ATOM 689 O O . GLY A 1 95 ? 5.147 -0.942 -12.367 1.00 97.75 95 GLY A O 1
ATOM 690 N N . VAL A 1 96 ? 4.955 -2.707 -10.985 1.00 97.88 96 VAL A N 1
ATOM 691 C CA . VAL A 1 96 ? 6.392 -2.933 -10.813 1.00 97.88 96 VAL A CA 1
ATOM 692 C C . VAL A 1 96 ? 6.991 -3.617 -12.042 1.00 97.88 96 VAL A C 1
ATOM 694 O O . VAL A 1 96 ? 6.437 -4.562 -12.598 1.00 97.88 96 VAL A O 1
ATOM 697 N N . ARG A 1 97 ? 8.181 -3.176 -12.459 1.00 96.25 97 ARG A N 1
ATOM 698 C CA . ARG A 1 97 ? 8.955 -3.809 -13.534 1.00 96.25 97 ARG A CA 1
ATOM 699 C C . ARG A 1 97 ? 10.238 -4.418 -12.992 1.00 96.25 97 ARG A C 1
ATOM 701 O O . ARG A 1 97 ? 11.229 -3.724 -12.750 1.00 96.25 97 ARG A O 1
ATOM 708 N N . TYR A 1 98 ? 10.234 -5.739 -12.859 1.00 94.25 98 TYR A N 1
ATOM 709 C CA . TYR A 1 98 ? 11.426 -6.506 -12.514 1.00 94.25 98 TYR A CA 1
ATOM 710 C C . TYR A 1 98 ? 12.340 -6.690 -13.727 1.00 94.25 98 TYR A C 1
ATOM 712 O O . TYR A 1 98 ? 11.892 -7.029 -14.820 1.00 94.25 98 TYR A O 1
ATOM 720 N N . ARG A 1 99 ? 13.642 -6.466 -13.525 1.00 90.81 99 ARG A N 1
ATOM 721 C CA . ARG A 1 99 ? 14.680 -6.670 -14.554 1.00 90.81 99 ARG A CA 1
ATOM 722 C C . ARG A 1 99 ? 15.235 -8.095 -14.535 1.00 90.81 99 ARG A C 1
ATOM 724 O O . ARG A 1 99 ? 15.519 -8.651 -15.588 1.00 90.81 99 ARG A O 1
ATOM 731 N N . GLU A 1 100 ? 15.379 -8.651 -13.335 1.00 91.00 100 GLU A N 1
ATOM 732 C CA . GLU A 1 100 ? 15.978 -9.958 -13.034 1.00 91.00 100 GLU A CA 1
ATOM 733 C C . GLU A 1 100 ? 15.111 -10.648 -11.965 1.00 91.00 100 GLU A C 1
ATOM 735 O O . GLU A 1 100 ? 15.505 -10.736 -10.806 1.00 91.00 100 GLU A O 1
ATOM 740 N N . GLY A 1 101 ? 13.867 -10.977 -12.334 1.00 74.69 101 GLY A N 1
ATOM 741 C CA . GLY A 1 101 ? 12.849 -11.513 -11.417 1.00 74.69 101 GL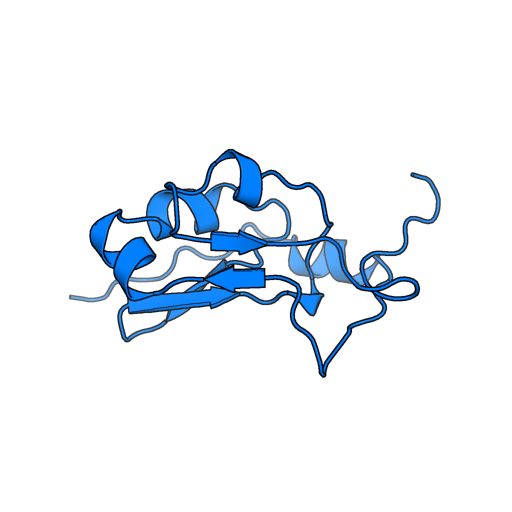Y A CA 1
ATOM 742 C C . GLY A 1 101 ? 13.173 -12.879 -10.821 1.00 74.69 101 GLY A C 1
ATOM 743 O O . GLY A 1 101 ? 13.953 -13.635 -11.444 1.00 74.69 101 GLY A O 1
#

Sequence (101 aa):
MSTTASPLPAGVPERLGSTAFDTDEEFSHIRVVQDVAEATNAAAILVPICPAKVYSVAPDGSILAEWAACLECGTCLAAAPEGSLEWHYPRGGFGVRYREG

pLDDT: mean 92.3, std 13.34, range [40.03, 98.69]

Secondary structure (DSSP, 8-state):
----PPPPPTTHHHHHTTSEEE--SS--SEEE-HHHHHHTTTHHHHHHH-SS--EEE-TTSPEEE-GGG-----HHHHHSPTTSEEE-PPPTT-EEE-S--

Foldseek 3Di:
DDDPDDDDDPCLVVVLVPWDFADDPPDQQKDFPFVVCVVVVQCVPQQVQASSRQWDADPVRGIGGNRRSHPPPCRSVVGGDPPRMRGDDDDPPGTTDDPPD

Radius of gyration: 13.87 Å; chains: 1; bounding box: 31×25×42 Å